Protein AF-A0AAW9TKL8-F1 (afdb_monomer)

Sequence (88 aa):
MSPQQARQLIALLQTAPKPILIHCQAGADRTGMAAMLYLQQIAGIDEEISERQLSVRYGHIGLPYISAAFAMDENWEILEEVLFGLTS

pLDDT: mean 93.23, std 6.71, range [57.91, 97.81]

Radius of gyration: 12.53 Å; Cα contacts (8 Å, |Δi|>4): 92; chains: 1; bounding box: 32×26×29 Å

Foldseek 3Di:
DDLVVLVVLLVCLQPPDPDDDAADPLQQQVVLLSQLSCCVVPVVHDNVVSNCSCDVVRPHDLDPPPDPSVVSVVVVQVNCCPPVVDHD

Mean predicted aligned error: 3.14 Å

InterPro domains:
  IPR000387 Tyrosine-specific protein phosphatases domain [PS50056] (1-39)
  IPR016130 Protein-tyrosine phosphatase, active site [PS00383] (22-32)
  IPR026893 Tyrosine/serine-protein phosphatase IphP-type [PF13350] (4-48)
  IPR029021 Protein-tyrosine phosphatase-like [G3DSA:3.90.190.10] (1-61)
  IPR029021 Protein-tyrosine phosphatase-like [SSF52799] (4-48)

Secondary structure (DSSP, 8-state):
--HHHHHHHHHHHHHSPSS-----SSSSHHHHHHHHHHHHHTS---HHHHHTTSSGGGT----TTT-TTHHHHHHHHHHIIIII----

Structure (mmCIF, N/CA/C/O backbone):
data_AF-A0AAW9TKL8-F1
#
_entry.id   AF-A0AAW9TKL8-F1
#
loop_
_atom_site.group_PDB
_atom_site.id
_atom_site.type_symbol
_atom_site.label_atom_id
_atom_site.label_alt_id
_atom_site.label_comp_id
_atom_site.label_asym_id
_atom_site.label_entity_id
_atom_site.label_seq_id
_atom_site.pdbx_PDB_ins_code
_atom_site.Cartn_x
_atom_site.Cartn_y
_atom_site.Cartn_z
_atom_site.occupancy
_atom_site.B_iso_or_equiv
_atom_site.auth_seq_id
_atom_site.auth_comp_id
_atom_site.auth_asym_id
_atom_site.auth_atom_id
_atom_site.pdbx_PDB_model_num
ATOM 1 N N . MET A 1 1 ? 3.410 7.000 -5.267 1.00 88.00 1 MET A N 1
ATOM 2 C CA . MET A 1 1 ? 2.503 7.717 -4.345 1.00 88.00 1 MET A CA 1
ATOM 3 C C . MET A 1 1 ? 3.350 8.292 -3.226 1.00 88.00 1 MET A C 1
ATOM 5 O O . MET A 1 1 ? 4.156 7.560 -2.681 1.00 88.00 1 MET A O 1
ATOM 9 N N . SER A 1 2 ? 3.213 9.574 -2.883 1.00 94.31 2 SER A N 1
ATOM 10 C CA . SER A 1 2 ? 4.015 10.134 -1.787 1.00 94.31 2 SER A CA 1
ATOM 11 C C . SER A 1 2 ? 3.569 9.592 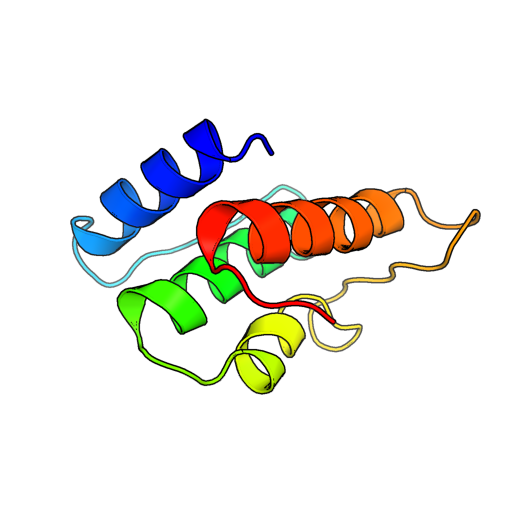-0.417 1.00 94.31 2 SER A C 1
ATOM 13 O O . SER A 1 2 ? 2.393 9.247 -0.255 1.00 94.31 2 SER A O 1
ATOM 15 N N . PRO A 1 3 ? 4.440 9.599 0.610 1.00 93.94 3 PRO A N 1
ATOM 16 C CA . PRO A 1 3 ? 4.060 9.212 1.972 1.00 93.94 3 PRO A CA 1
ATOM 17 C C . PRO A 1 3 ? 2.858 10.000 2.518 1.00 93.94 3 PRO A C 1
ATOM 19 O O . PRO A 1 3 ? 2.008 9.462 3.225 1.00 93.94 3 PRO A O 1
ATOM 22 N N . GLN A 1 4 ? 2.734 11.281 2.151 1.00 95.62 4 GLN A N 1
ATOM 23 C CA . GLN A 1 4 ? 1.583 12.100 2.536 1.00 95.62 4 GLN A CA 1
ATOM 24 C C . GLN A 1 4 ? 0.284 11.614 1.877 1.00 95.62 4 GLN A C 1
ATOM 26 O O . GLN A 1 4 ? -0.740 11.529 2.553 1.00 95.62 4 GLN A O 1
ATOM 31 N N . GLN A 1 5 ? 0.324 11.268 0.587 1.00 96.44 5 GLN A N 1
ATOM 32 C CA . GLN A 1 5 ? -0.831 10.710 -0.121 1.00 96.44 5 GLN A CA 1
ATOM 33 C C . GLN A 1 5 ? -1.243 9.353 0.462 1.00 96.44 5 GLN A C 1
ATOM 35 O O . GLN A 1 5 ? -2.434 9.101 0.623 1.00 96.44 5 GLN A O 1
ATOM 40 N N . ALA A 1 6 ? -0.278 8.509 0.836 1.00 95.81 6 ALA A N 1
ATOM 41 C CA . ALA A 1 6 ? -0.551 7.229 1.485 1.00 95.81 6 ALA A CA 1
ATOM 42 C C . ALA A 1 6 ? -1.253 7.416 2.840 1.00 95.81 6 ALA A C 1
ATOM 44 O O . ALA A 1 6 ? -2.299 6.813 3.070 1.00 95.81 6 ALA A O 1
ATOM 45 N N . ARG A 1 7 ? -0.776 8.333 3.697 1.00 95.75 7 ARG A N 1
ATOM 46 C CA . ARG A 1 7 ? -1.457 8.674 4.966 1.00 95.75 7 ARG A CA 1
ATOM 47 C C . ARG A 1 7 ? -2.881 9.192 4.751 1.00 95.75 7 ARG A C 1
ATOM 49 O O . ARG A 1 7 ? -3.790 8.812 5.484 1.00 95.75 7 ARG A O 1
ATOM 56 N N . GLN A 1 8 ? -3.087 10.045 3.745 1.00 97.38 8 GLN A N 1
ATOM 57 C CA . GLN A 1 8 ? -4.421 10.546 3.392 1.00 97.38 8 GLN A CA 1
ATOM 58 C C . GLN A 1 8 ? -5.350 9.414 2.943 1.00 97.38 8 GLN A C 1
ATOM 60 O O . GLN A 1 8 ? -6.507 9.369 3.359 1.00 97.38 8 GLN A O 1
ATOM 65 N N . LEU A 1 9 ? -4.841 8.486 2.129 1.00 97.19 9 LEU A N 1
ATOM 66 C CA . LEU A 1 9 ? -5.595 7.321 1.686 1.00 97.19 9 LEU A CA 1
ATOM 67 C C . LEU A 1 9 ? -5.956 6.404 2.860 1.00 97.19 9 LEU A C 1
ATOM 69 O O . LEU A 1 9 ? -7.114 6.015 2.971 1.00 97.19 9 LEU A O 1
ATOM 73 N N . ILE A 1 10 ? -5.015 6.109 3.762 1.00 96.88 10 ILE A N 1
ATOM 74 C CA . ILE A 1 10 ? -5.267 5.299 4.966 1.00 96.88 10 ILE A CA 1
ATOM 75 C C . ILE A 1 10 ? -6.375 5.934 5.816 1.00 96.88 10 ILE A C 1
ATOM 77 O O . ILE A 1 10 ? -7.346 5.262 6.161 1.00 96.88 10 ILE A O 1
ATOM 81 N N . ALA A 1 11 ? -6.290 7.239 6.092 1.00 97.69 11 ALA A N 1
ATOM 82 C CA . ALA A 1 11 ? -7.305 7.951 6.871 1.00 97.69 11 ALA A CA 1
ATOM 83 C C . ALA A 1 11 ? -8.698 7.904 6.209 1.00 97.69 11 ALA A C 1
ATOM 85 O O . ALA A 1 11 ? -9.719 7.723 6.883 1.00 97.69 11 ALA A O 1
ATOM 86 N N . LEU A 1 12 ? -8.748 8.023 4.878 1.00 97.81 12 LEU A N 1
ATOM 87 C CA . LEU A 1 12 ? -9.985 7.888 4.112 1.00 97.81 12 LEU A CA 1
ATOM 88 C C . LEU A 1 12 ? -10.548 6.468 4.219 1.00 97.81 12 LEU A C 1
ATOM 90 O O . LEU A 1 12 ? -11.723 6.294 4.529 1.00 97.81 12 LEU A O 1
ATOM 94 N N . LEU A 1 13 ? -9.722 5.446 4.005 1.00 97.19 13 LEU A N 1
ATOM 95 C CA . LEU A 1 13 ? -10.138 4.044 4.058 1.00 97.19 13 LEU A CA 1
ATOM 96 C C . LEU A 1 13 ? -10.619 3.632 5.461 1.00 97.19 13 LEU A C 1
ATOM 98 O O . LEU A 1 13 ? -11.590 2.880 5.602 1.00 97.19 13 LEU A O 1
ATOM 102 N N . GLN A 1 14 ? -9.990 4.169 6.508 1.00 97.25 14 GLN A N 1
ATOM 103 C CA . GLN A 1 14 ? -10.364 3.908 7.896 1.00 97.25 14 GLN A CA 1
ATOM 104 C C . GLN A 1 14 ? -11.778 4.416 8.201 1.00 97.25 14 GLN A C 1
ATOM 106 O O . GLN A 1 14 ? -12.560 3.726 8.859 1.00 97.25 14 GLN A O 1
ATOM 111 N N . THR A 1 15 ? -12.141 5.583 7.667 1.00 97.38 15 THR A N 1
ATOM 112 C CA . THR A 1 15 ? -13.409 6.269 7.965 1.00 97.38 15 THR A CA 1
ATOM 113 C C . THR A 1 15 ? -14.524 5.997 6.954 1.00 97.38 15 THR A C 1
ATOM 115 O O . THR A 1 15 ? -15.697 6.141 7.294 1.00 97.38 15 THR A O 1
ATOM 118 N N . ALA A 1 16 ? -14.195 5.551 5.740 1.00 96.62 16 ALA A N 1
ATOM 119 C CA . ALA A 1 16 ? -15.175 5.266 4.696 1.00 96.62 16 ALA A CA 1
ATOM 120 C C . ALA A 1 16 ? -16.212 4.210 5.147 1.00 96.62 16 ALA A C 1
ATOM 122 O O . ALA A 1 16 ? -15.824 3.217 5.767 1.00 96.62 16 ALA A O 1
ATOM 123 N N . PRO A 1 17 ? -17.515 4.368 4.846 1.00 96.06 17 PRO A N 1
ATOM 124 C CA . PRO A 1 17 ? -18.528 3.346 5.120 1.00 96.06 17 PRO A CA 1
ATOM 125 C C . PRO A 1 17 ? -18.232 2.036 4.377 1.00 96.06 17 PRO A C 1
ATOM 127 O O . PRO A 1 17 ? -17.758 2.056 3.244 1.00 96.06 17 PRO A O 1
ATOM 130 N N . LYS A 1 18 ? -18.512 0.893 5.012 1.00 94.44 18 LYS A N 1
ATOM 131 C CA . LYS A 1 18 ? -18.253 -0.443 4.452 1.00 94.44 18 LYS A CA 1
ATOM 132 C C . LYS A 1 18 ? -19.556 -1.033 3.881 1.00 94.44 18 LYS A C 1
ATOM 134 O O . LYS A 1 18 ? -20.608 -0.794 4.475 1.00 94.44 18 LYS A O 1
ATOM 139 N N . PRO A 1 19 ? -19.508 -1.823 2.788 1.00 96.06 19 PRO A N 1
ATOM 140 C CA . PRO A 1 19 ? -18.311 -2.297 2.075 1.00 96.06 19 PRO A C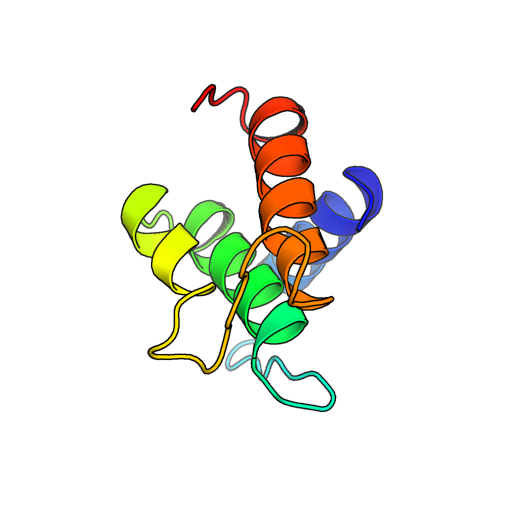A 1
ATOM 141 C C . PRO A 1 19 ? -17.668 -1.234 1.164 1.00 96.06 19 PRO A C 1
ATOM 143 O O . PRO A 1 19 ? -18.357 -0.365 0.639 1.00 96.06 19 PRO A O 1
ATOM 146 N N . ILE A 1 20 ? -16.347 -1.330 0.957 1.00 95.38 20 ILE A N 1
ATOM 147 C CA . ILE A 1 20 ? -15.564 -0.420 0.100 1.00 95.38 20 ILE A CA 1
ATOM 148 C C . ILE A 1 20 ? -15.159 -1.159 -1.182 1.00 95.38 20 ILE A C 1
ATOM 150 O O . ILE A 1 20 ? -14.622 -2.263 -1.112 1.00 95.38 20 ILE A O 1
ATOM 154 N N . LEU A 1 21 ? -15.372 -0.533 -2.343 1.00 96.38 21 LEU A N 1
ATOM 155 C CA . LEU A 1 21 ? -14.810 -0.971 -3.623 1.00 96.38 21 LEU A CA 1
ATOM 156 C C . LEU A 1 21 ? -13.575 -0.128 -3.953 1.00 96.38 21 LEU A C 1
ATOM 158 O O . LEU A 1 21 ? -13.668 1.093 -4.065 1.00 96.38 21 LEU A O 1
ATOM 162 N N . ILE A 1 22 ? -12.435 -0.786 -4.155 1.00 96.50 22 ILE A N 1
ATOM 163 C CA . ILE A 1 22 ? -11.182 -0.160 -4.586 1.00 96.50 22 ILE A CA 1
ATOM 164 C C . ILE A 1 22 ? -10.884 -0.643 -6.004 1.00 96.50 22 ILE A C 1
ATOM 166 O O . ILE A 1 22 ? -10.858 -1.846 -6.253 1.00 96.50 22 ILE A O 1
ATOM 170 N N . HIS A 1 23 ? -10.636 0.272 -6.941 1.00 97.06 23 HIS A N 1
ATOM 171 C CA . HIS A 1 23 ? -10.253 -0.092 -8.302 1.00 97.06 23 HIS A CA 1
ATOM 172 C C . HIS A 1 23 ? -9.263 0.910 -8.909 1.00 97.06 23 HIS A C 1
ATOM 174 O O . HIS A 1 23 ? -9.080 2.026 -8.428 1.00 97.06 23 HIS A O 1
ATOM 180 N N . CYS A 1 24 ? -8.627 0.490 -9.995 1.00 95.38 24 CYS A N 1
ATOM 181 C CA . CYS A 1 24 ? -7.904 1.358 -10.911 1.00 95.38 24 CYS A CA 1
ATOM 182 C C . CYS A 1 24 ? -8.330 1.002 -12.342 1.00 95.38 24 CYS A C 1
ATOM 184 O O . CYS A 1 24 ? -9.393 0.413 -12.532 1.00 95.38 24 CYS A O 1
ATOM 186 N N . GLN A 1 25 ? -7.537 1.363 -13.351 1.00 96.00 25 GLN A N 1
ATOM 187 C CA . GLN A 1 25 ? -7.856 1.026 -14.740 1.00 96.00 25 GLN A CA 1
ATOM 188 C C . GLN A 1 25 ? -7.745 -0.482 -15.022 1.00 96.00 25 GLN A C 1
ATOM 190 O O . GLN A 1 25 ? -8.623 -1.037 -15.670 1.00 96.00 25 GLN A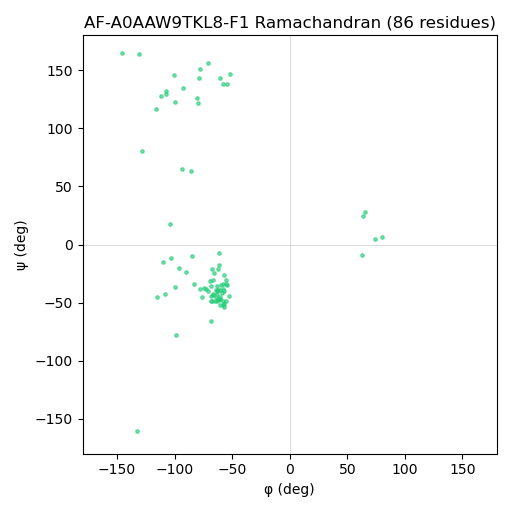 O 1
ATOM 195 N N . ALA A 1 26 ? -6.683 -1.135 -14.537 1.00 94.62 26 ALA A N 1
ATOM 196 C CA . ALA A 1 26 ? -6.427 -2.562 -14.772 1.00 94.62 26 ALA A CA 1
ATOM 197 C C . ALA A 1 26 ? -6.771 -3.456 -13.567 1.00 94.62 26 ALA A C 1
ATOM 199 O O . ALA A 1 26 ? -6.783 -4.673 -13.686 1.00 94.62 26 ALA A O 1
ATOM 200 N N . GLY A 1 27 ? -7.027 -2.861 -12.398 1.00 96.25 27 GLY A N 1
ATOM 201 C CA . GLY A 1 27 ? -7.345 -3.586 -11.165 1.00 96.25 27 GLY A CA 1
ATOM 202 C C . GLY A 1 27 ? -6.167 -4.291 -10.478 1.00 96.25 27 GLY A C 1
ATOM 203 O O . GLY A 1 27 ? -6.405 -4.950 -9.477 1.00 96.25 27 GLY A O 1
ATOM 204 N N . ALA A 1 28 ? -4.933 -4.138 -10.971 1.00 96.56 28 ALA A N 1
ATOM 205 C CA . ALA A 1 28 ? -3.746 -4.801 -10.423 1.00 96.56 28 ALA A CA 1
ATOM 206 C C . ALA A 1 28 ? -2.942 -3.871 -9.502 1.00 96.56 28 ALA A C 1
ATOM 208 O O .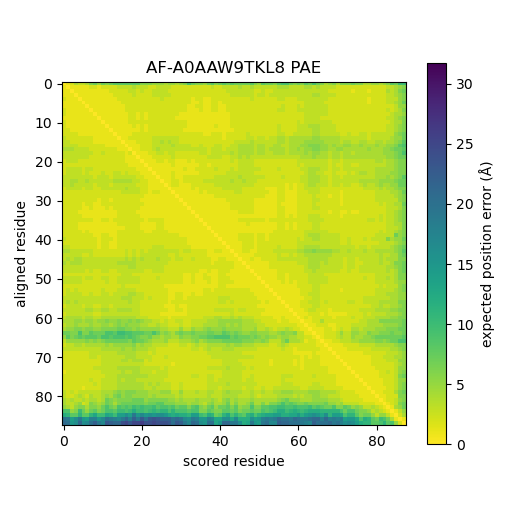 ALA A 1 28 ? -3.093 -3.905 -8.291 1.00 96.56 28 ALA A O 1
ATOM 209 N N . ASP A 1 29 ? -2.160 -2.957 -10.074 1.00 96.19 29 ASP A N 1
ATOM 210 C CA . ASP A 1 29 ? -1.085 -2.250 -9.366 1.00 96.19 29 ASP A CA 1
ATOM 211 C C . ASP A 1 29 ? -1.569 -1.275 -8.276 1.00 9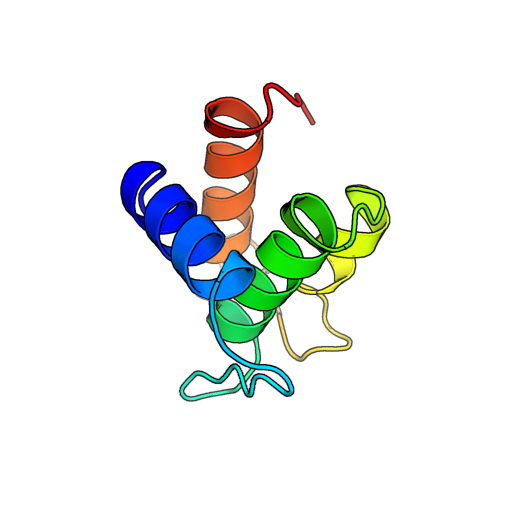6.19 29 ASP A C 1
ATOM 213 O O . ASP A 1 29 ? -1.367 -1.473 -7.081 1.00 96.19 29 ASP A O 1
ATOM 217 N N . ARG A 1 30 ? -2.267 -0.198 -8.667 1.00 96.12 30 ARG A N 1
ATOM 218 C CA . ARG A 1 30 ? -2.781 0.812 -7.714 1.00 96.12 30 ARG A CA 1
ATOM 219 C C . ARG A 1 30 ? -3.864 0.243 -6.802 1.00 96.12 30 ARG A C 1
ATOM 221 O O . ARG A 1 30 ? -4.019 0.702 -5.675 1.00 96.12 30 ARG A O 1
ATOM 228 N N . THR A 1 31 ? -4.616 -0.730 -7.308 1.00 97.38 31 THR A N 1
ATOM 229 C CA . THR A 1 31 ? -5.628 -1.445 -6.530 1.00 97.38 31 THR A CA 1
ATOM 230 C C . THR A 1 31 ? -4.972 -2.293 -5.450 1.00 97.38 31 THR A C 1
ATOM 232 O O . THR A 1 31 ? -5.356 -2.166 -4.293 1.00 97.38 31 THR A O 1
ATOM 235 N N . GLY A 1 32 ? -3.953 -3.077 -5.808 1.00 96.94 32 GLY A N 1
ATOM 236 C CA . GLY A 1 32 ? -3.164 -3.894 -4.893 1.00 96.94 32 GLY A CA 1
ATOM 237 C C . GLY A 1 32 ? -2.469 -3.048 -3.835 1.00 96.94 32 GLY A C 1
ATOM 238 O O . GLY A 1 32 ? -2.622 -3.332 -2.655 1.00 96.94 32 GLY A O 1
ATOM 239 N N . MET A 1 33 ? -1.841 -1.934 -4.227 1.00 96.75 33 MET A N 1
ATOM 240 C CA . MET A 1 33 ? -1.228 -0.983 -3.290 1.00 96.75 33 MET A CA 1
ATOM 241 C C . MET A 1 33 ? -2.228 -0.471 -2.239 1.00 96.75 33 MET A C 1
ATOM 243 O O . MET A 1 33 ? -1.960 -0.485 -1.042 1.00 96.75 33 MET A O 1
ATOM 247 N N . ALA A 1 34 ? -3.416 -0.039 -2.668 1.00 97.31 34 ALA A N 1
ATOM 248 C CA . ALA A 1 34 ? -4.444 0.438 -1.745 1.00 97.31 34 ALA A CA 1
ATOM 249 C C . ALA A 1 34 ? -5.029 -0.688 -0.869 1.00 97.31 34 ALA A C 1
ATOM 251 O O . ALA A 1 34 ? -5.334 -0.453 0.301 1.00 97.31 34 ALA A O 1
ATOM 252 N N . ALA A 1 35 ? -5.172 -1.902 -1.411 1.00 97.06 35 ALA A N 1
ATOM 253 C CA . ALA A 1 35 ? -5.621 -3.072 -0.660 1.00 97.06 35 ALA A CA 1
ATOM 254 C C . ALA A 1 35 ? -4.593 -3.500 0.398 1.00 97.06 35 ALA A C 1
ATOM 256 O O . ALA A 1 35 ? -4.970 -3.753 1.538 1.00 97.06 35 ALA A O 1
ATOM 257 N N . MET A 1 36 ? -3.307 -3.513 0.053 1.00 95.56 36 MET A N 1
ATOM 258 C CA . MET A 1 36 ? -2.200 -3.766 0.975 1.00 95.56 36 MET A CA 1
ATOM 259 C C . MET A 1 36 ? -2.204 -2.769 2.135 1.00 95.56 36 MET A C 1
ATOM 261 O O . MET A 1 36 ? -2.236 -3.186 3.289 1.00 95.56 36 MET A O 1
ATOM 265 N N . LEU A 1 37 ? -2.277 -1.462 1.843 1.00 95.62 37 LEU A N 1
ATOM 266 C CA . LEU A 1 37 ? -2.363 -0.422 2.877 1.00 95.62 37 LEU A CA 1
ATOM 267 C C . LEU A 1 37 ? -3.573 -0.630 3.797 1.00 95.62 37 LEU A C 1
ATOM 269 O O . LEU A 1 37 ? -3.467 -0.442 5.005 1.00 95.62 37 LEU A O 1
ATOM 273 N N . TYR A 1 38 ? -4.723 -1.037 3.250 1.00 96.75 38 TYR A N 1
ATOM 274 C CA . TYR A 1 38 ? -5.892 -1.375 4.063 1.00 96.75 38 TYR A CA 1
ATOM 275 C C . TYR A 1 38 ? -5.625 -2.574 4.983 1.00 96.75 38 TYR A C 1
ATOM 277 O O . TYR A 1 38 ? -5.935 -2.518 6.174 1.00 96.75 38 TYR A O 1
ATOM 285 N N . LEU A 1 39 ? -5.078 -3.664 4.439 1.00 95.94 39 LEU A N 1
ATOM 286 C CA . LEU A 1 39 ? -4.829 -4.890 5.196 1.00 95.94 39 LEU A CA 1
ATOM 287 C C . LEU A 1 39 ? -3.856 -4.644 6.350 1.00 95.94 39 LEU A C 1
ATOM 289 O O . LEU A 1 39 ? -4.166 -4.998 7.487 1.00 95.94 39 LEU A O 1
ATOM 293 N N . GLN A 1 40 ? -2.746 -3.968 6.070 1.00 93.62 40 GLN A N 1
ATOM 294 C CA . GLN A 1 40 ? -1.670 -3.770 7.031 1.00 93.62 40 GLN A CA 1
ATOM 295 C C . GLN A 1 40 ? -2.024 -2.688 8.072 1.00 93.62 40 GLN A C 1
ATOM 297 O O . GLN A 1 40 ? -1.902 -2.925 9.273 1.00 93.62 40 GLN A O 1
ATOM 302 N N . GLN A 1 41 ? -2.581 -1.540 7.657 1.00 93.50 41 GLN A N 1
ATOM 303 C CA . GLN A 1 41 ? -2.831 -0.412 8.575 1.00 93.50 41 GLN A CA 1
ATOM 304 C C . GLN A 1 41 ? -4.202 -0.417 9.258 1.00 93.50 41 GLN A C 1
ATOM 306 O O . GLN A 1 41 ? -4.367 0.223 10.296 1.00 93.50 41 GLN A O 1
ATOM 311 N N . ILE A 1 42 ? -5.210 -1.075 8.679 1.00 95.19 42 ILE A N 1
ATOM 312 C CA . ILE A 1 42 ? -6.591 -1.025 9.193 1.00 95.19 42 ILE A CA 1
ATOM 313 C C . ILE A 1 42 ? -7.045 -2.398 9.675 1.00 95.19 42 ILE A C 1
ATOM 315 O O . ILE A 1 42 ? -7.640 -2.499 10.747 1.00 95.19 42 ILE A O 1
ATOM 319 N N . ALA A 1 43 ? -6.786 -3.454 8.901 1.00 95.44 43 ALA A N 1
ATOM 320 C CA . ALA A 1 43 ? -7.199 -4.805 9.272 1.00 95.44 43 ALA A CA 1
ATOM 321 C C . ALA A 1 43 ? -6.203 -5.517 10.208 1.00 95.44 43 ALA A C 1
ATOM 323 O O . ALA A 1 43 ? -6.545 -6.571 10.740 1.00 95.44 43 ALA A O 1
ATOM 324 N N . GLY A 1 44 ? -5.011 -4.947 10.429 1.00 94.25 44 GLY A N 1
ATOM 325 C CA . GLY A 1 44 ? -3.981 -5.512 11.306 1.00 94.25 44 GLY A CA 1
ATOM 326 C C . GLY A 1 44 ? -3.421 -6.841 10.797 1.00 94.25 44 GLY A C 1
ATOM 327 O O . GLY A 1 44 ? -3.044 -7.696 11.596 1.00 94.25 44 GLY A O 1
ATOM 328 N N . ILE A 1 45 ? -3.441 -7.044 9.480 1.00 96.31 45 ILE A N 1
ATOM 329 C CA . ILE A 1 45 ? -2.834 -8.206 8.839 1.00 96.31 45 ILE A CA 1
ATOM 330 C C . ILE A 1 45 ? -1.327 -7.985 8.756 1.00 96.31 45 ILE A C 1
ATOM 332 O O . ILE A 1 45 ? -0.867 -6.868 8.534 1.00 96.31 45 ILE A O 1
ATOM 336 N N . ASP A 1 46 ? -0.584 -9.072 8.934 1.00 92.50 46 ASP A N 1
ATOM 337 C CA . ASP A 1 46 ? 0.868 -9.092 8.821 1.00 92.50 46 ASP A CA 1
ATOM 338 C C . ASP A 1 46 ? 1.362 -8.484 7.495 1.00 92.50 46 ASP A C 1
ATOM 340 O O . ASP A 1 46 ? 0.687 -8.577 6.461 1.00 92.50 46 ASP A O 1
ATOM 344 N N . GLU A 1 47 ? 2.527 -7.845 7.547 1.00 90.12 47 GLU A N 1
ATOM 345 C CA . GLU A 1 47 ? 3.154 -7.152 6.421 1.00 90.12 47 GLU A CA 1
ATOM 346 C C . GLU A 1 47 ? 3.379 -8.091 5.234 1.00 90.12 47 GLU A C 1
ATOM 348 O O . GLU A 1 47 ? 2.814 -7.847 4.167 1.00 90.12 47 GLU A O 1
ATOM 353 N N . GLU A 1 48 ? 4.025 -9.242 5.452 1.00 91.62 48 GLU A N 1
ATOM 354 C CA . GLU A 1 48 ? 4.351 -10.203 4.390 1.00 91.62 48 GLU A CA 1
ATOM 355 C C . GLU A 1 48 ? 3.081 -10.710 3.683 1.00 91.62 48 GLU A C 1
ATOM 357 O O . GLU A 1 48 ? 3.043 -10.983 2.480 1.00 91.62 48 GLU A O 1
ATOM 362 N N . ILE A 1 49 ? 1.983 -10.852 4.431 1.00 94.75 49 ILE A N 1
ATOM 363 C CA . ILE A 1 49 ? 0.689 -11.262 3.874 1.00 94.75 49 ILE A CA 1
ATOM 364 C C . ILE A 1 49 ? 0.037 -10.111 3.098 1.00 94.75 49 ILE A C 1
ATOM 366 O O . ILE A 1 49 ? -0.611 -10.347 2.070 1.00 94.75 49 ILE A O 1
ATOM 370 N N . SER A 1 50 ? 0.180 -8.883 3.585 1.00 94.75 50 SER A N 1
ATOM 371 C CA . SER A 1 50 ? -0.384 -7.682 2.970 1.00 94.75 50 SER A CA 1
ATOM 372 C C . SER A 1 50 ? 0.334 -7.330 1.667 1.00 94.75 50 SER A C 1
ATOM 374 O O . SER A 1 50 ? -0.327 -7.024 0.674 1.00 94.75 50 SER A O 1
ATOM 376 N N . GLU A 1 51 ? 1.653 -7.476 1.622 1.00 93.56 51 GLU A N 1
ATOM 377 C CA . GLU A 1 51 ? 2.485 -7.308 0.427 1.00 93.56 51 GLU A CA 1
ATOM 378 C C . GLU A 1 51 ? 2.054 -8.180 -0.743 1.00 93.56 51 GLU A C 1
ATOM 380 O O . GLU A 1 51 ? 2.070 -7.754 -1.897 1.00 93.56 51 GLU A O 1
ATOM 385 N N . ARG A 1 52 ? 1.544 -9.385 -0.467 1.00 95.50 52 ARG A N 1
ATOM 386 C CA . ARG A 1 52 ? 1.063 -10.302 -1.512 1.00 95.50 52 ARG A CA 1
ATOM 387 C C . ARG A 1 52 ? -0.103 -9.743 -2.331 1.00 95.50 52 ARG A C 1
ATOM 389 O O . ARG A 1 52 ? -0.480 -10.379 -3.318 1.00 95.50 52 ARG A O 1
ATOM 396 N N . GLN A 1 53 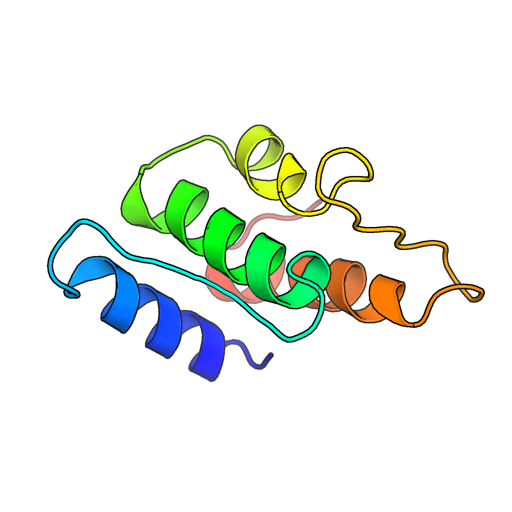? -0.689 -8.596 -1.972 1.00 97.00 53 GLN A N 1
ATOM 397 C CA . GLN A 1 53 ? -1.609 -7.879 -2.864 1.00 97.00 53 GLN A CA 1
ATOM 398 C C . GLN A 1 53 ? -0.910 -7.344 -4.128 1.00 97.00 53 GLN A C 1
ATOM 400 O O . GLN A 1 53 ? -1.564 -7.209 -5.162 1.00 97.00 53 GLN A O 1
ATOM 405 N N . LEU A 1 54 ? 0.406 -7.120 -4.091 1.00 96.12 54 LEU A N 1
ATOM 406 C CA . LEU A 1 54 ? 1.265 -6.887 -5.254 1.00 96.12 54 LEU A CA 1
ATOM 407 C C . LEU A 1 54 ? 1.896 -8.208 -5.714 1.00 96.12 54 LEU A C 1
ATOM 409 O O . LEU A 1 54 ? 3.099 -8.419 -5.663 1.00 96.12 54 LEU A O 1
ATOM 413 N N . SER A 1 55 ? 1.064 -9.143 -6.175 1.00 96.12 55 SER A N 1
ATOM 414 C CA . SER A 1 55 ? 1.546 -10.421 -6.707 1.00 96.12 55 SER A CA 1
ATOM 415 C C . SER A 1 55 ? 0.928 -10.769 -8.053 1.00 96.12 55 SER A C 1
ATOM 417 O O . SER A 1 55 ? -0.138 -10.273 -8.429 1.00 96.12 55 SER A O 1
ATOM 419 N N . VAL A 1 56 ? 1.557 -11.720 -8.749 1.00 95.88 56 VAL A N 1
ATOM 420 C CA . VAL A 1 56 ? 1.057 -12.272 -10.020 1.00 95.88 56 VAL A CA 1
ATOM 421 C C . VAL A 1 56 ? -0.372 -12.808 -9.878 1.00 95.88 56 VAL A C 1
ATOM 423 O O . VAL A 1 56 ? -1.161 -12.720 -10.817 1.00 95.88 56 VAL A O 1
ATOM 426 N N . ARG A 1 57 ? -0.753 -13.295 -8.686 1.00 96.19 57 ARG A N 1
ATOM 427 C CA . ARG A 1 57 ? -2.126 -13.733 -8.389 1.00 96.19 57 ARG A CA 1
ATOM 428 C C . ARG A 1 57 ? -3.156 -12.618 -8.595 1.00 96.19 57 ARG A C 1
ATOM 430 O O . ARG A 1 57 ? -4.275 -12.914 -9.006 1.00 96.19 57 ARG A O 1
ATOM 437 N N . TYR A 1 58 ? -2.779 -11.373 -8.322 1.00 96.19 58 TYR A N 1
ATOM 438 C CA . TYR A 1 58 ? -3.610 -10.181 -8.503 1.00 96.19 58 TYR A CA 1
ATOM 439 C C . TYR A 1 58 ? -3.216 -9.373 -9.749 1.00 96.19 58 TYR A C 1
ATOM 441 O O . TYR A 1 58 ? -3.603 -8.217 -9.895 1.00 96.19 58 TYR A O 1
ATOM 449 N N . GLY A 1 59 ? -2.479 -9.990 -10.679 1.00 95.56 59 GLY A N 1
ATOM 450 C CA . GLY A 1 59 ? -2.130 -9.399 -11.971 1.00 95.56 59 GLY A CA 1
ATOM 451 C C . GLY A 1 59 ? -0.963 -8.413 -11.934 1.00 95.56 59 GLY A C 1
ATOM 452 O O . GLY A 1 59 ? -0.678 -7.797 -12.958 1.00 95.56 59 GLY A O 1
ATOM 453 N N . HIS A 1 60 ? -0.283 -8.268 -10.795 1.00 97.00 60 HIS A N 1
ATOM 454 C CA . HIS A 1 60 ? 0.919 -7.451 -10.694 1.00 97.00 60 HIS A CA 1
ATOM 455 C C . HIS A 1 60 ? 2.141 -8.227 -11.217 1.00 97.00 60 HIS A C 1
ATOM 457 O O . HIS A 1 60 ? 2.406 -9.351 -10.787 1.00 97.00 60 HIS A O 1
ATOM 463 N N . ILE A 1 61 ? 2.873 -7.636 -12.166 1.00 96.00 61 ILE A N 1
ATOM 464 C CA . ILE A 1 61 ? 4.084 -8.214 -12.770 1.00 96.00 61 ILE A CA 1
ATOM 465 C C . ILE A 1 61 ? 5.211 -7.173 -12.690 1.00 96.00 61 ILE A C 1
ATOM 467 O O . ILE A 1 61 ? 5.479 -6.472 -13.665 1.00 96.00 61 ILE A O 1
ATOM 471 N N . GLY A 1 62 ? 5.858 -7.048 -11.531 1.00 93.12 62 GLY A N 1
ATOM 472 C CA . GLY A 1 62 ? 6.963 -6.117 -11.260 1.00 93.12 62 GLY A CA 1
ATOM 473 C C . GLY A 1 62 ? 8.343 -6.656 -11.653 1.00 93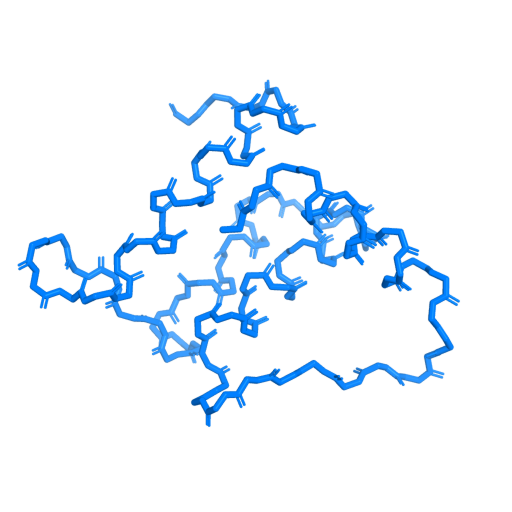.12 62 GLY A C 1
ATOM 474 O O . GLY A 1 62 ? 9.195 -6.872 -10.804 1.00 93.12 62 GLY A O 1
ATOM 475 N N . LEU A 1 63 ? 8.594 -6.926 -12.941 1.00 93.94 63 LEU A N 1
ATOM 476 C CA . LEU A 1 63 ? 9.937 -7.338 -13.388 1.00 93.94 63 LEU A CA 1
ATOM 477 C C . LEU A 1 63 ? 10.876 -6.120 -13.528 1.00 93.94 63 LEU A C 1
ATOM 479 O O . LEU A 1 63 ? 10.576 -5.252 -14.360 1.00 93.94 63 LEU A O 1
ATOM 483 N N . PRO A 1 64 ? 12.023 -6.070 -12.816 1.00 92.62 64 PRO A N 1
ATOM 484 C CA . PRO A 1 64 ? 12.967 -4.956 -12.899 1.00 92.62 64 PRO A CA 1
ATOM 485 C C . PRO A 1 64 ? 13.409 -4.685 -14.338 1.00 92.62 64 PRO A C 1
ATOM 487 O O . PRO A 1 64 ? 13.672 -5.617 -15.099 1.00 92.62 64 PRO A O 1
ATOM 490 N N . TYR A 1 65 ? 13.488 -3.407 -14.716 1.00 90.94 65 TYR A N 1
ATOM 491 C CA . TYR A 1 65 ? 13.879 -2.914 -16.052 1.00 90.94 65 TYR A CA 1
ATOM 492 C C . TYR A 1 65 ? 12.970 -3.315 -17.230 1.00 90.94 65 TYR A C 1
ATOM 494 O O . TYR A 1 65 ? 13.139 -2.790 -18.330 1.00 90.94 65 TYR A O 1
ATOM 502 N N . ILE A 1 66 ? 12.013 -4.220 -17.024 1.00 93.50 66 ILE A N 1
ATOM 503 C CA . ILE A 1 66 ? 11.140 -4.763 -18.074 1.00 93.50 66 ILE A CA 1
ATOM 504 C C . ILE A 1 66 ? 9.721 -4.220 -17.920 1.00 93.50 66 ILE A C 1
ATOM 506 O O . ILE A 1 66 ? 9.076 -3.868 -18.907 1.00 93.50 66 ILE A O 1
ATOM 510 N N . SER A 1 67 ? 9.226 -4.156 -16.685 1.00 93.12 67 SER A N 1
ATOM 511 C CA . SER A 1 67 ? 7.856 -3.763 -16.387 1.00 93.12 67 SER A CA 1
ATOM 512 C C . SER A 1 67 ? 7.795 -2.380 -15.764 1.00 93.12 67 SER A C 1
ATOM 514 O O . SER A 1 67 ? 8.424 -2.118 -14.744 1.00 93.12 67 SER A O 1
ATOM 516 N N . ALA A 1 68 ? 6.942 -1.516 -16.314 1.00 92.06 68 ALA A N 1
ATOM 517 C CA . ALA A 1 68 ? 6.608 -0.249 -15.670 1.00 92.06 68 ALA A CA 1
ATOM 518 C C . ALA A 1 68 ? 5.918 -0.446 -14.306 1.00 92.06 68 ALA A C 1
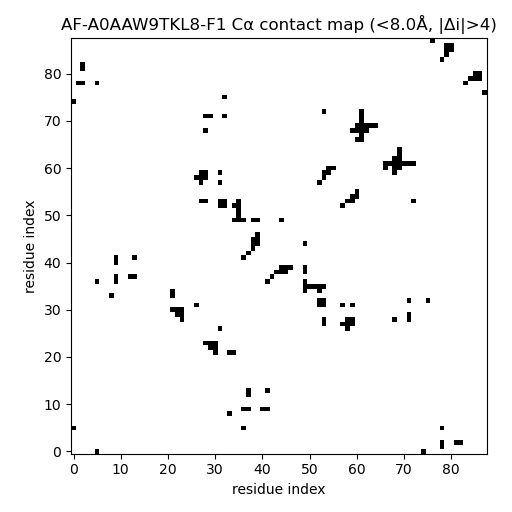ATOM 520 O O . ALA A 1 68 ? 5.933 0.466 -13.483 1.00 92.06 68 ALA A O 1
ATOM 521 N N . ALA A 1 69 ? 5.330 -1.624 -14.056 1.00 94.19 69 ALA A N 1
ATOM 522 C CA . ALA A 1 69 ? 4.726 -1.943 -12.768 1.00 94.19 69 ALA A CA 1
ATOM 523 C C . ALA A 1 69 ? 5.767 -2.060 -11.647 1.00 94.19 69 ALA A C 1
ATOM 525 O O . ALA A 1 69 ? 5.394 -1.833 -10.505 1.00 94.19 69 ALA A O 1
ATOM 526 N N . PHE A 1 70 ? 7.047 -2.305 -11.969 1.00 94.62 70 PHE A N 1
ATOM 527 C CA . PHE A 1 70 ? 8.131 -2.382 -10.979 1.00 94.62 70 PHE A CA 1
ATOM 528 C C . PHE A 1 70 ? 8.265 -1.108 -10.126 1.00 94.62 70 PHE A C 1
ATOM 530 O O . PHE A 1 70 ? 8.659 -1.153 -8.968 1.00 94.62 70 PHE A O 1
ATOM 537 N N . ALA A 1 71 ? 7.843 0.040 -10.665 1.00 94.06 71 ALA A N 1
ATOM 538 C CA . ALA A 1 71 ? 7.792 1.287 -9.907 1.00 94.06 71 ALA A CA 1
ATOM 539 C C . ALA A 1 71 ? 6.837 1.224 -8.696 1.00 94.06 71 ALA A C 1
ATOM 541 O O . ALA A 1 71 ? 6.894 2.093 -7.828 1.00 94.06 71 ALA A O 1
ATOM 542 N N . MET A 1 72 ? 5.920 0.251 -8.642 1.00 94.69 72 MET A N 1
ATOM 543 C CA . MET A 1 72 ? 5.082 0.026 -7.466 1.00 94.69 72 MET A CA 1
ATOM 544 C C . MET A 1 72 ? 5.817 -0.704 -6.359 1.00 94.69 72 MET A C 1
ATOM 546 O O . MET A 1 72 ? 5.605 -0.328 -5.212 1.00 94.69 72 MET A O 1
ATOM 550 N N . ASP A 1 73 ? 6.663 -1.675 -6.697 1.00 94.19 73 ASP A N 1
ATOM 551 C CA . ASP A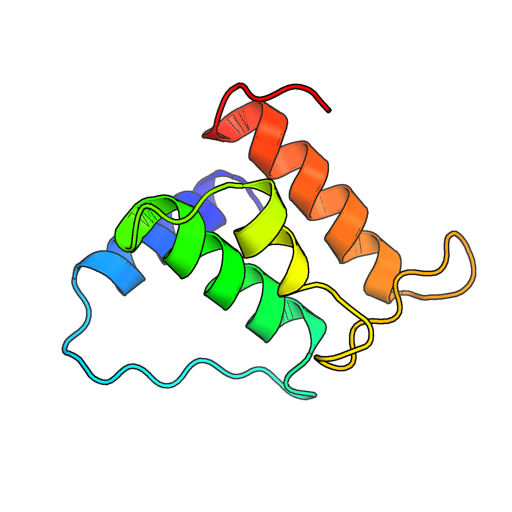 1 73 ? 7.548 -2.341 -5.744 1.00 94.19 73 ASP A CA 1
ATOM 552 C C . ASP A 1 73 ? 8.486 -1.299 -5.120 1.00 94.19 73 ASP A C 1
ATOM 554 O O . ASP A 1 73 ? 8.457 -1.090 -3.915 1.00 94.19 73 ASP A O 1
ATOM 558 N N . GLU A 1 74 ? 9.176 -0.494 -5.940 1.00 93.56 74 GLU A N 1
ATOM 559 C CA . GLU A 1 74 ? 10.037 0.596 -5.440 1.00 93.56 74 GLU A CA 1
ATOM 560 C C . GLU A 1 74 ? 9.268 1.602 -4.572 1.00 93.56 74 GLU A C 1
ATOM 562 O O . GLU A 1 74 ? 9.771 2.126 -3.578 1.00 93.56 74 GLU A O 1
ATOM 567 N N . ASN A 1 75 ? 8.025 1.904 -4.951 1.00 94.12 75 ASN A N 1
ATOM 568 C CA . ASN A 1 75 ? 7.197 2.802 -4.167 1.00 94.12 75 ASN A CA 1
ATOM 569 C C . ASN A 1 75 ? 6.768 2.184 -2.833 1.00 94.12 75 ASN A C 1
ATOM 571 O O . ASN A 1 75 ? 6.527 2.939 -1.895 1.00 94.12 75 ASN A O 1
ATOM 575 N N . TRP A 1 76 ? 6.589 0.868 -2.764 1.00 91.88 76 TRP A N 1
ATOM 576 C CA . TRP A 1 76 ? 6.238 0.180 -1.530 1.00 91.88 76 TRP A CA 1
ATOM 577 C C . TRP A 1 76 ? 7.390 0.226 -0.530 1.00 91.88 76 TRP A C 1
ATOM 579 O O . TRP A 1 76 ? 7.171 0.722 0.569 1.00 91.88 76 TRP A O 1
ATOM 589 N N . GLU A 1 77 ? 8.607 -0.110 -0.958 1.00 90.88 77 GLU A N 1
ATOM 590 C CA . GLU A 1 77 ? 9.825 -0.048 -0.131 1.00 90.88 77 GLU A CA 1
ATOM 591 C C . GLU A 1 77 ? 10.001 1.336 0.524 1.00 90.88 77 GLU A C 1
ATOM 593 O O . GLU A 1 77 ? 10.227 1.478 1.724 1.00 90.88 77 GLU A O 1
ATOM 598 N N . ILE A 1 78 ? 9.790 2.408 -0.254 1.00 91.88 78 ILE A N 1
ATOM 599 C CA . ILE A 1 78 ? 9.840 3.785 0.266 1.00 91.88 78 ILE A CA 1
ATOM 600 C C . ILE A 1 78 ? 8.755 4.024 1.327 1.00 91.88 78 ILE A C 1
ATOM 602 O O . ILE A 1 78 ? 8.964 4.773 2.284 1.00 91.88 78 ILE A O 1
ATOM 606 N N . LEU A 1 79 ? 7.555 3.473 1.136 1.00 91.19 79 LEU A N 1
ATOM 607 C CA . LEU A 1 79 ? 6.467 3.634 2.096 1.00 91.19 79 LEU A CA 1
ATOM 608 C C . LEU A 1 79 ? 6.712 2.817 3.365 1.00 91.19 79 LEU A C 1
ATOM 610 O O . LEU A 1 79 ? 6.427 3.348 4.436 1.00 91.19 79 LEU A O 1
ATOM 614 N N . GLU A 1 80 ? 7.255 1.605 3.273 1.00 87.50 80 GLU A N 1
ATOM 615 C CA . GLU A 1 80 ? 7.646 0.795 4.433 1.00 87.50 80 GLU A CA 1
ATOM 616 C C . GLU A 1 80 ? 8.636 1.530 5.322 1.00 87.50 80 GLU A C 1
ATOM 618 O O . GLU A 1 80 ? 8.358 1.766 6.504 1.00 87.50 80 GLU A O 1
ATOM 623 N N . GLU A 1 81 ? 9.728 2.003 4.724 1.00 88.56 81 GLU A N 1
ATOM 624 C CA . GLU A 1 81 ? 10.781 2.700 5.449 1.00 88.56 81 GLU A CA 1
ATOM 625 C C . GLU A 1 81 ? 10.234 3.975 6.117 1.00 88.56 81 GLU A C 1
ATOM 627 O O . GLU A 1 81 ? 10.452 4.232 7.304 1.00 88.56 81 GLU A O 1
ATOM 632 N N . VAL A 1 82 ? 9.472 4.784 5.371 1.00 87.31 82 VAL A N 1
ATOM 633 C CA . VAL A 1 82 ? 9.062 6.125 5.819 1.00 87.31 82 VAL A CA 1
ATOM 634 C C . VAL A 1 82 ? 7.824 6.116 6.719 1.00 87.31 82 VAL A C 1
ATOM 636 O O . VAL A 1 82 ? 7.669 7.005 7.567 1.00 87.31 82 VAL A O 1
ATOM 639 N N . LEU A 1 83 ? 6.880 5.199 6.501 1.00 82.88 83 LEU A N 1
ATOM 640 C CA . LEU A 1 83 ? 5.615 5.172 7.238 1.00 82.88 83 LEU A CA 1
ATOM 641 C C . LEU A 1 83 ? 5.608 4.159 8.368 1.00 82.88 83 LEU A C 1
ATOM 643 O O . LEU A 1 83 ? 4.997 4.445 9.399 1.00 82.88 83 LEU A O 1
ATOM 647 N N . PHE A 1 84 ? 6.246 3.009 8.175 1.00 78.75 84 PHE A N 1
ATOM 648 C CA . PHE A 1 84 ? 6.143 1.884 9.100 1.00 78.75 84 PHE A CA 1
ATOM 649 C C . PHE A 1 84 ? 7.445 1.651 9.868 1.00 78.75 84 PHE A C 1
ATOM 651 O O . PHE A 1 84 ? 7.411 1.022 10.923 1.00 78.75 84 PHE A O 1
ATOM 658 N N . GLY A 1 85 ? 8.560 2.244 9.419 1.00 79.44 85 GLY A N 1
ATOM 659 C CA . GLY A 1 85 ? 9.869 2.078 10.056 1.00 79.44 85 GLY A CA 1
ATOM 660 C C . GLY A 1 85 ? 10.353 0.631 9.993 1.00 79.44 85 GLY A C 1
ATOM 661 O O . GLY A 1 85 ? 11.120 0.203 10.856 1.00 79.44 85 GLY A O 1
ATOM 662 N N . LEU A 1 86 ? 9.844 -0.111 9.011 1.00 73.12 86 LEU A N 1
ATOM 663 C CA . LEU A 1 86 ? 10.202 -1.485 8.712 1.00 73.12 86 LEU A CA 1
ATOM 664 C C . LEU A 1 86 ? 11.317 -1.421 7.664 1.00 73.12 86 LEU A C 1
ATOM 666 O O . LEU A 1 86 ? 11.296 -0.571 6.773 1.00 73.12 86 LEU A O 1
ATOM 670 N N . THR A 1 87 ? 12.360 -2.220 7.867 1.00 59.47 87 THR A N 1
ATOM 671 C CA . THR A 1 87 ? 13.491 -2.328 6.943 1.00 59.47 87 THR A CA 1
ATOM 672 C C . THR A 1 87 ? 13.518 -3.746 6.409 1.00 59.47 87 THR A C 1
ATOM 674 O O . THR A 1 87 ? 13.720 -4.675 7.201 1.00 59.47 87 THR A O 1
ATOM 677 N N . SER A 1 88 ? 13.327 -3.871 5.104 1.00 57.91 88 SER A N 1
ATOM 678 C CA . SER A 1 88 ? 13.429 -5.101 4.318 1.00 57.91 88 SER A CA 1
ATOM 679 C C . SER A 1 88 ? 14.884 -5.545 4.130 1.00 57.91 88 SER A C 1
ATOM 681 O O . SER A 1 88 ? 15.782 -4.671 4.043 1.00 57.91 88 SER A O 1
#

Organism: Rhizobium meliloti (NCBI:txid382)

Solvent-accessible surface area (backbone atoms only — not comparable to full-atom values): 5173 Å² total; per-residue (Å²): 122,55,67,67,56,50,53,52,50,50,56,46,63,71,69,51,74,81,86,78,89,80,71,54,95,84,52,16,60,71,22,15,54,55,49,20,51,42,32,38,76,68,68,68,40,57,61,80,69,19,54,54,34,66,21,66,92,47,66,26,61,60,43,79,98,75,31,83,53,22,60,53,56,59,41,45,56,54,38,34,46,74,74,69,69,47,81,133